Protein AF-A0A7X8BUQ5-F1 (afdb_monomer)

pLDDT: mean 94.1, std 9.01, range [56.09, 98.38]

Secondary structure (DSSP, 8-state):
--HHHHTSHHHHHHHHHHHHHTSEEHHHHHHHSSS-HHHHHHHHHHHHHTTSEEE-STTTEEEE-

Foldseek 3Di:
DVVVQCPPPLSVLLQVVLVVVQKDALVVSCVPDPDHSVSNVVSLVVCVVVVQWDQDDPVGIIHGD

Structure (mmCIF, N/CA/C/O backbone):
data_AF-A0A7X8BUQ5-F1
#
_entry.id   AF-A0A7X8BUQ5-F1
#
loop_
_atom_site.group_PDB
_atom_site.id
_atom_site.type_symbol
_atom_site.label_atom_id
_atom_site.label_alt_id
_atom_site.label_comp_id
_atom_site.label_asym_id
_atom_site.label_entit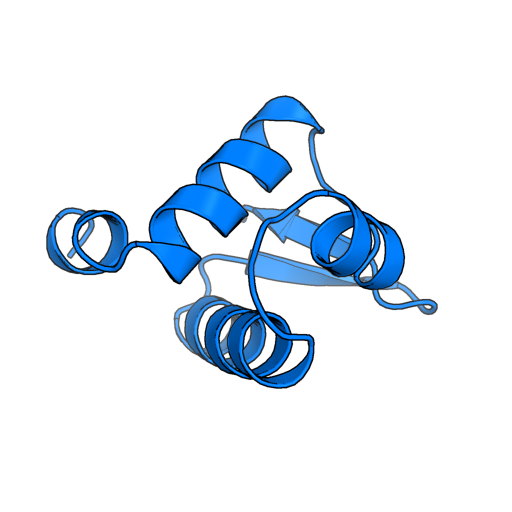y_id
_atom_site.label_seq_id
_atom_site.pdbx_PDB_ins_code
_atom_site.Cartn_x
_atom_site.Cartn_y
_atom_site.Cartn_z
_atom_site.occupancy
_atom_site.B_iso_or_equiv
_atom_site.auth_seq_id
_atom_site.auth_comp_id
_atom_site.auth_asym_id
_atom_site.auth_atom_id
_atom_site.pdbx_PDB_model_num
ATOM 1 N N . MET A 1 1 ? -15.391 10.302 1.883 1.00 56.09 1 MET A N 1
ATOM 2 C CA . MET A 1 1 ? -14.071 9.899 2.420 1.00 56.09 1 MET A CA 1
ATOM 3 C C . MET A 1 1 ? -13.376 8.877 1.517 1.00 56.09 1 MET A C 1
ATOM 5 O O . MET A 1 1 ? -12.177 8.996 1.337 1.00 56.09 1 MET A O 1
ATOM 9 N N . THR A 1 2 ? -14.085 7.921 0.901 1.00 59.72 2 THR A N 1
ATOM 10 C CA . THR A 1 2 ? -13.506 6.969 -0.075 1.00 59.72 2 THR A CA 1
ATOM 11 C C . THR A 1 2 ? -13.106 7.610 -1.408 1.00 59.72 2 THR A C 1
ATOM 13 O O . THR A 1 2 ? -12.050 7.284 -1.944 1.00 59.72 2 THR A O 1
ATOM 16 N N . ASP A 1 3 ? -13.892 8.564 -1.911 1.00 65.69 3 ASP A N 1
ATOM 17 C CA . ASP A 1 3 ? -13.691 9.117 -3.262 1.00 65.69 3 ASP A CA 1
ATOM 18 C C . ASP A 1 3 ? -12.382 9.912 -3.415 1.00 65.69 3 ASP A C 1
ATOM 20 O O . ASP A 1 3 ? -11.766 9.896 -4.477 1.00 65.69 3 ASP A O 1
ATOM 24 N N . GLU A 1 4 ? -11.902 10.548 -2.342 1.00 71.69 4 GLU A N 1
ATOM 25 C CA . GLU A 1 4 ? -10.636 11.301 -2.330 1.00 71.69 4 GLU A CA 1
ATOM 26 C C . GLU A 1 4 ? -9.397 10.395 -2.288 1.00 71.69 4 GLU A C 1
ATOM 28 O O . GLU A 1 4 ? -8.307 10.791 -2.688 1.00 71.69 4 GLU A O 1
ATOM 33 N N . ILE A 1 5 ? -9.545 9.163 -1.802 1.00 75.94 5 ILE A N 1
ATOM 34 C CA . ILE A 1 5 ? -8.442 8.197 -1.729 1.00 75.94 5 ILE A CA 1
ATOM 35 C C . ILE A 1 5 ? -8.316 7.463 -3.055 1.00 75.94 5 ILE A C 1
ATOM 37 O O . ILE A 1 5 ? -7.208 7.271 -3.555 1.00 75.94 5 ILE A O 1
ATOM 41 N N . LEU A 1 6 ? -9.457 7.121 -3.655 1.00 78.38 6 LEU A N 1
ATOM 42 C CA . LEU A 1 6 ? -9.518 6.513 -4.979 1.00 78.38 6 LEU A CA 1
ATOM 43 C C . LEU A 1 6 ? -9.154 7.499 -6.103 1.00 78.38 6 LEU A C 1
ATOM 45 O O . LEU A 1 6 ? -8.832 7.056 -7.204 1.00 78.38 6 LEU A O 1
ATOM 49 N N . SER A 1 7 ? -9.156 8.814 -5.848 1.00 85.69 7 SER A N 1
ATOM 50 C CA . SER A 1 7 ? -8.690 9.816 -6.815 1.00 85.69 7 SER A CA 1
ATOM 51 C C . SER A 1 7 ? -7.163 9.963 -6.864 1.00 85.69 7 SER A C 1
ATOM 53 O O . SER A 1 7 ? -6.639 10.449 -7.867 1.00 85.69 7 SER A O 1
ATOM 55 N N . HIS A 1 8 ? -6.427 9.512 -5.837 1.00 94.06 8 HIS A N 1
ATOM 56 C CA . HIS A 1 8 ? -4.964 9.521 -5.854 1.00 94.06 8 HIS A CA 1
ATOM 57 C C . HIS A 1 8 ? -4.427 8.258 -6.553 1.00 94.06 8 HIS A C 1
ATOM 59 O O . HIS A 1 8 ? -4.584 7.156 -6.015 1.00 94.06 8 HIS A O 1
ATOM 65 N N . PRO A 1 9 ? -3.726 8.376 -7.698 1.00 95.06 9 PRO A N 1
ATOM 66 C CA . PRO A 1 9 ? -3.401 7.233 -8.557 1.00 95.06 9 PRO A CA 1
ATOM 67 C C . PRO A 1 9 ? -2.583 6.152 -7.840 1.00 95.06 9 PRO A C 1
ATOM 69 O O . PRO A 1 9 ? -2.883 4.969 -7.969 1.00 95.06 9 PRO A O 1
ATOM 72 N N . VAL A 1 10 ? -1.612 6.550 -7.010 1.00 97.06 10 VAL A N 1
ATOM 73 C CA . VAL A 1 10 ? -0.774 5.601 -6.256 1.00 97.06 10 VAL A CA 1
ATOM 74 C C . VAL A 1 10 ? -1.574 4.863 -5.177 1.00 97.06 10 VAL A C 1
ATOM 76 O O . VAL A 1 10 ? -1.431 3.655 -5.024 1.00 97.06 10 VAL A O 1
ATOM 79 N N . LYS A 1 11 ? -2.457 5.558 -4.444 1.00 97.25 11 LYS A N 1
ATOM 80 C CA . LYS A 1 11 ? -3.257 4.943 -3.372 1.00 97.25 11 LYS A CA 1
ATOM 81 C C . LYS A 1 11 ? -4.265 3.972 -3.954 1.00 97.25 11 LYS A C 1
ATOM 83 O O . LYS A 1 11 ? -4.395 2.868 -3.441 1.00 97.25 11 LYS A O 1
ATOM 88 N N . LYS A 1 12 ? -4.928 4.371 -5.043 1.00 96.69 12 LYS A N 1
ATOM 89 C CA . LYS A 1 12 ? -5.845 3.507 -5.779 1.00 96.69 12 LYS A CA 1
ATOM 90 C C . LYS A 1 12 ? -5.146 2.223 -6.231 1.00 96.69 12 LYS A C 1
ATOM 92 O O . LYS A 1 12 ? -5.608 1.150 -5.870 1.00 96.69 12 LYS A O 1
ATOM 97 N N . ALA A 1 13 ? -4.004 2.335 -6.910 1.00 97.81 13 ALA A N 1
ATOM 98 C CA . ALA A 1 13 ? -3.262 1.172 -7.392 1.00 97.81 13 ALA A CA 1
ATOM 99 C C . ALA A 1 13 ? -2.783 0.249 -6.256 1.00 97.81 13 ALA A C 1
ATOM 101 O O . ALA A 1 13 ? -2.892 -0.966 -6.369 1.00 97.81 13 ALA A O 1
ATOM 102 N N . ILE A 1 14 ? -2.303 0.810 -5.137 1.00 98.19 14 ILE A N 1
ATOM 103 C CA . ILE A 1 14 ? -1.925 0.025 -3.950 1.00 98.19 14 ILE A CA 1
ATOM 104 C C . ILE A 1 14 ? -3.131 -0.734 -3.385 1.00 98.19 14 ILE A C 1
ATOM 106 O O . ILE A 1 14 ? -3.010 -1.909 -3.055 1.00 98.19 14 ILE A O 1
ATOM 110 N N . LEU A 1 15 ? -4.284 -0.076 -3.246 1.00 97.56 15 LEU A N 1
ATOM 111 C CA . LE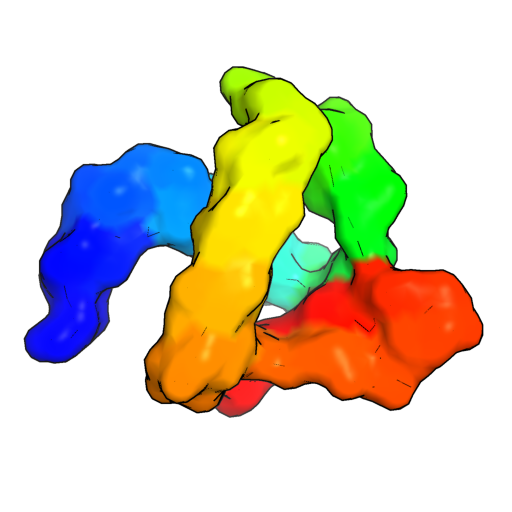U A 1 15 ? -5.485 -0.703 -2.690 1.00 97.56 15 LEU A CA 1
ATOM 112 C C . LEU A 1 15 ? -6.055 -1.774 -3.623 1.00 97.56 15 LEU A C 1
ATOM 114 O O . LEU A 1 15 ? -6.430 -2.837 -3.143 1.00 97.56 15 LEU A O 1
ATOM 118 N N . GLU A 1 16 ? -6.085 -1.524 -4.932 1.00 97.31 16 GLU A N 1
ATOM 119 C CA . GLU A 1 16 ? -6.488 -2.521 -5.932 1.00 97.31 16 GLU A CA 1
ATOM 120 C C . GLU A 1 16 ? -5.561 -3.740 -5.876 1.00 97.31 16 GLU A C 1
ATOM 122 O O . GLU A 1 16 ? -6.038 -4.859 -5.711 1.00 97.31 16 GLU A O 1
ATOM 127 N N . PHE A 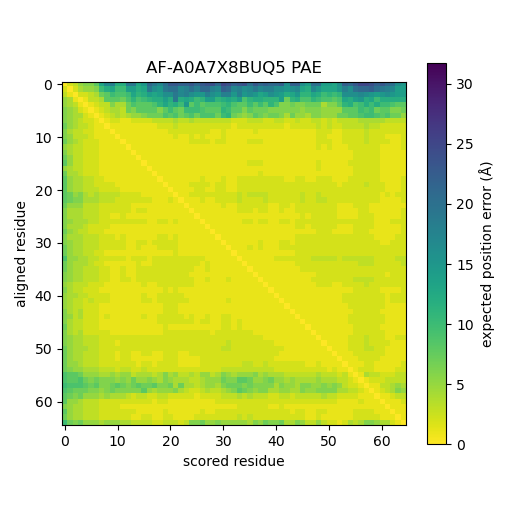1 17 ? -4.244 -3.522 -5.866 1.00 98.25 17 PHE A N 1
ATOM 128 C CA . PHE A 1 17 ? -3.265 -4.600 -5.764 1.00 98.25 17 PHE A CA 1
ATOM 129 C C . PHE A 1 17 ? -3.430 -5.422 -4.479 1.00 98.25 17 PHE A C 1
ATOM 131 O O . PHE A 1 17 ? -3.543 -6.642 -4.532 1.00 98.25 17 PHE A O 1
ATOM 138 N N . LEU A 1 18 ? -3.514 -4.768 -3.314 1.00 98.00 18 LEU A N 1
ATOM 139 C CA . LEU A 1 18 ? -3.698 -5.464 -2.037 1.00 98.00 18 LEU A CA 1
ATOM 140 C C . LEU A 1 18 ? -5.040 -6.202 -1.953 1.00 98.00 18 LEU A C 1
ATOM 142 O O . LEU A 1 18 ? -5.124 -7.222 -1.267 1.00 98.00 18 LEU A O 1
ATOM 146 N N . HIS A 1 19 ? -6.081 -5.690 -2.612 1.00 97.38 19 HIS A N 1
ATOM 147 C CA . HIS A 1 19 ? -7.375 -6.357 -2.702 1.00 97.38 19 HIS A CA 1
ATOM 148 C C . HIS A 1 19 ? -7.285 -7.629 -3.551 1.00 97.38 19 HIS A C 1
ATOM 150 O O . HIS A 1 19 ? -7.763 -8.679 -3.127 1.00 97.38 19 HIS A O 1
ATOM 156 N N . GLU A 1 20 ? -6.623 -7.556 -4.707 1.00 98.06 20 GLU A N 1
ATOM 157 C CA . GLU A 1 20 ? -6.432 -8.688 -5.617 1.00 98.06 20 GLU A CA 1
ATOM 158 C C . GLU A 1 20 ? -5.538 -9.783 -5.020 1.00 98.06 20 GLU A C 1
ATOM 160 O O . GLU A 1 20 ? -5.812 -10.970 -5.198 1.00 98.06 20 GLU A O 1
ATOM 165 N N . THR A 1 21 ? -4.494 -9.408 -4.274 1.00 97.69 21 THR A N 1
ATOM 166 C CA . THR A 1 21 ? -3.548 -10.364 -3.675 1.00 97.69 21 THR A CA 1
ATOM 167 C C . THR A 1 21 ? -3.936 -10.815 -2.267 1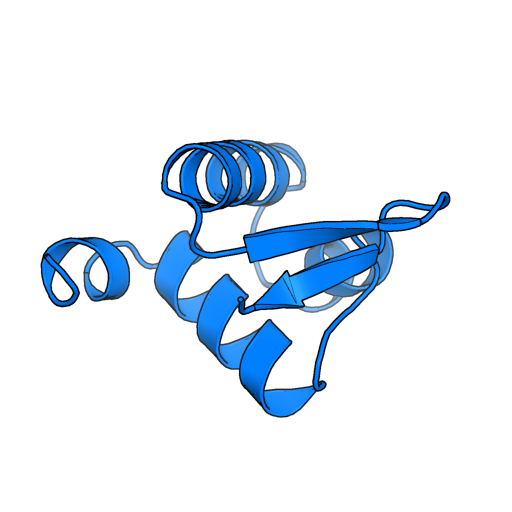.00 97.69 21 THR A C 1
ATOM 169 O O . THR A 1 21 ? -3.282 -11.694 -1.706 1.00 97.69 21 THR A O 1
ATOM 172 N N . ASN A 1 22 ? -4.993 -10.236 -1.685 1.00 97.00 22 ASN A N 1
ATOM 173 C CA . ASN A 1 22 ? -5.390 -10.430 -0.287 1.00 97.00 22 ASN A CA 1
ATOM 174 C C . ASN A 1 22 ? -4.263 -10.080 0.714 1.00 97.00 22 ASN A C 1
ATOM 176 O O . ASN A 1 22 ? -4.052 -10.762 1.722 1.00 97.00 22 ASN A O 1
ATOM 180 N N . GLY A 1 23 ? -3.537 -8.997 0.425 1.00 97.25 23 GLY A N 1
ATOM 181 C CA . GLY A 1 23 ? -2.328 -8.584 1.137 1.00 97.25 23 GLY A CA 1
ATOM 182 C C . GLY A 1 23 ? -1.040 -8.899 0.381 1.00 97.25 23 GLY A C 1
ATOM 183 O O . GLY A 1 23 ? -1.019 -9.745 -0.509 1.00 97.25 23 GLY A O 1
ATOM 184 N N . SER A 1 24 ? 0.038 -8.179 0.686 1.00 98.25 24 SER A N 1
ATOM 185 C CA . SER A 1 24 ? 1.323 -8.368 0.004 1.00 98.25 24 SER A CA 1
ATOM 186 C C . SER A 1 24 ? 2.501 -7.796 0.796 1.00 98.25 24 SER A C 1
ATOM 188 O O . SER A 1 24 ? 2.332 -6.904 1.638 1.00 98.25 24 SER A O 1
ATOM 190 N N . PHE A 1 25 ? 3.711 -8.301 0.542 1.00 98.38 25 PHE A N 1
ATOM 191 C CA . PHE A 1 25 ? 4.927 -7.721 1.102 1.00 98.38 25 PHE A CA 1
ATOM 192 C C . PHE A 1 25 ? 5.302 -6.438 0.371 1.00 98.38 25 PHE A C 1
ATOM 194 O O . PHE A 1 25 ? 5.107 -6.290 -0.828 1.00 98.38 25 PHE A O 1
ATOM 201 N N . PHE A 1 26 ? 5.900 -5.500 1.099 1.00 98.06 26 PHE A N 1
ATOM 202 C CA . PHE A 1 26 ? 6.300 -4.215 0.533 1.00 98.06 26 PHE A CA 1
ATOM 203 C C . PHE A 1 26 ? 7.227 -4.331 -0.688 1.00 98.06 26 PHE A C 1
ATOM 205 O O . PHE A 1 26 ? 7.072 -3.555 -1.624 1.00 98.06 26 PHE A O 1
ATOM 212 N N . GLY A 1 27 ? 8.145 -5.305 -0.695 1.00 97.69 27 GLY A N 1
ATOM 213 C CA . GLY A 1 27 ? 9.000 -5.578 -1.856 1.00 97.69 27 GLY A CA 1
ATOM 214 C C . GLY A 1 27 ? 8.181 -5.919 -3.101 1.00 97.69 27 GLY A C 1
ATOM 215 O O . GLY A 1 27 ? 8.335 -5.260 -4.122 1.00 97.69 27 GLY A O 1
ATOM 216 N N . ASP A 1 28 ? 7.233 -6.847 -2.970 1.00 98.31 28 ASP A N 1
ATOM 217 C CA . ASP A 1 28 ? 6.355 -7.276 -4.063 1.00 98.31 28 ASP A CA 1
ATOM 218 C C . ASP A 1 28 ? 5.496 -6.116 -4.599 1.00 98.31 28 ASP A C 1
ATOM 220 O O . ASP A 1 28 ? 5.316 -5.981 -5.806 1.00 98.31 28 ASP A O 1
ATOM 224 N N . ILE A 1 29 ? 5.005 -5.230 -3.719 1.00 98.38 29 ILE A N 1
ATOM 225 C CA . ILE A 1 29 ? 4.241 -4.034 -4.122 1.00 98.38 29 ILE A CA 1
ATOM 226 C C . ILE A 1 29 ? 5.118 -3.087 -4.957 1.00 98.38 29 ILE A C 1
ATOM 228 O O . ILE A 1 29 ? 4.664 -2.556 -5.970 1.00 98.38 29 ILE A O 1
ATOM 232 N N . VAL A 1 30 ? 6.366 -2.857 -4.531 1.00 98.25 30 VAL A N 1
ATOM 233 C CA . VAL A 1 30 ? 7.316 -1.981 -5.240 1.00 98.25 30 VAL A CA 1
ATOM 234 C C . VAL A 1 30 ? 7.729 -2.576 -6.586 1.00 98.25 30 VAL A C 1
ATOM 236 O O . VAL A 1 30 ? 7.926 -1.828 -7.538 1.00 98.25 30 VAL A O 1
ATOM 239 N N . GLU A 1 31 ? 7.852 -3.899 -6.682 1.00 98.25 31 GLU A N 1
ATOM 240 C CA . GLU A 1 31 ? 8.186 -4.579 -7.936 1.00 98.25 31 GLU A CA 1
ATOM 241 C C . GLU A 1 31 ? 7.010 -4.616 -8.922 1.00 98.25 31 GLU A C 1
ATOM 243 O O . GLU A 1 31 ? 7.217 -4.486 -10.129 1.00 98.25 31 GLU A O 1
ATOM 248 N N . ALA A 1 32 ? 5.781 -4.786 -8.427 1.00 98.25 32 ALA A N 1
ATOM 249 C CA . ALA A 1 32 ? 4.598 -4.941 -9.270 1.00 98.25 32 ALA A CA 1
ATOM 250 C C . ALA A 1 32 ? 4.050 -3.613 -9.810 1.00 98.25 32 ALA A C 1
ATOM 252 O O . ALA A 1 32 ? 3.505 -3.573 -10.916 1.00 98.25 32 ALA A O 1
ATOM 253 N N . LEU A 1 33 ? 4.145 -2.530 -9.035 1.00 98.19 33 LEU A N 1
ATOM 254 C CA . LEU A 1 33 ? 3.536 -1.255 -9.401 1.00 98.19 33 LEU A CA 1
ATOM 255 C C . LEU A 1 33 ? 4.522 -0.337 -10.142 1.00 98.19 33 LEU A C 1
ATOM 257 O O . LEU A 1 33 ? 5.685 -0.241 -9.760 1.00 98.19 33 LEU A O 1
ATOM 261 N N . PRO A 1 34 ? 4.067 0.426 -11.155 1.00 97.56 34 PRO A N 1
ATOM 262 C CA . PRO A 1 34 ? 4.918 1.329 -11.929 1.00 97.56 34 PRO A CA 1
ATOM 263 C C . PRO A 1 34 ? 5.178 2.662 -11.196 1.00 97.56 34 PRO A C 1
ATOM 265 O O . PRO A 1 34 ? 5.021 3.736 -11.774 1.00 97.56 34 PRO A O 1
ATOM 268 N N . PHE A 1 35 ? 5.553 2.605 -9.916 1.00 97.88 35 PHE A N 1
ATOM 269 C CA . PHE A 1 35 ? 5.849 3.769 -9.076 1.00 97.88 35 PHE A CA 1
ATOM 270 C C . PHE A 1 35 ? 7.202 3.611 -8.387 1.00 97.88 35 PHE A C 1
ATOM 272 O O . PHE A 1 35 ? 7.699 2.503 -8.192 1.00 97.88 35 PHE A O 1
ATOM 279 N N . SER A 1 36 ? 7.810 4.724 -7.983 1.00 98.12 36 SER A N 1
ATOM 280 C CA . SER A 1 36 ? 9.061 4.658 -7.231 1.00 98.12 36 SER A CA 1
ATOM 281 C C . SER A 1 36 ? 8.856 4.062 -5.835 1.00 98.12 36 SER A C 1
ATOM 283 O O . SER A 1 36 ? 7.805 4.219 -5.210 1.00 98.12 36 SER A O 1
ATOM 285 N N . TYR A 1 37 ? 9.919 3.463 -5.291 1.00 98.06 37 TYR A N 1
ATOM 286 C CA . TYR A 1 37 ? 9.973 2.997 -3.901 1.00 98.06 37 TYR A CA 1
ATOM 287 C C . TYR A 1 37 ? 9.454 4.053 -2.910 1.00 98.06 37 TYR A C 1
ATOM 289 O O . TYR A 1 37 ? 8.661 3.748 -2.019 1.00 98.06 37 TYR A O 1
ATOM 297 N N . SER A 1 38 ? 9.895 5.307 -3.067 1.00 98.19 38 SER A N 1
ATOM 298 C CA . SER A 1 38 ? 9.507 6.421 -2.197 1.00 98.19 38 SER A CA 1
ATOM 299 C C . SER A 1 38 ? 8.024 6.755 -2.293 1.00 98.19 38 SER A C 1
ATOM 301 O O . SER A 1 38 ? 7.398 6.998 -1.263 1.00 98.19 38 SER A O 1
ATOM 303 N N . GLU A 1 39 ? 7.454 6.730 -3.500 1.00 98.12 39 GLU A N 1
ATOM 304 C CA . GLU A 1 39 ? 6.026 6.984 -3.699 1.00 98.12 39 GLU A CA 1
ATOM 305 C C . GLU A 1 39 ? 5.188 5.884 -3.048 1.00 98.12 39 GLU A C 1
ATOM 307 O O . GLU A 1 39 ? 4.251 6.190 -2.309 1.00 98.12 39 GLU A O 1
ATOM 312 N N . VAL A 1 40 ? 5.548 4.611 -3.245 1.00 98.31 40 VAL A N 1
ATOM 313 C CA . VAL A 1 40 ? 4.837 3.484 -2.622 1.00 98.31 40 VAL A CA 1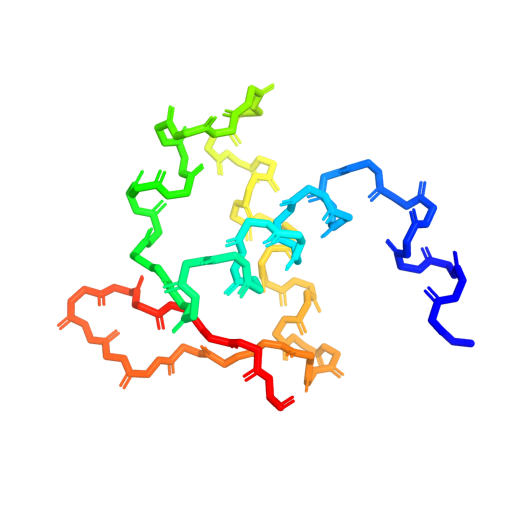
ATOM 314 C C . VAL A 1 40 ? 4.936 3.557 -1.096 1.00 98.31 40 VAL A C 1
ATOM 316 O O . VAL A 1 40 ? 3.920 3.446 -0.406 1.00 98.31 40 VAL A O 1
ATOM 319 N N . LEU A 1 41 ? 6.135 3.807 -0.554 1.00 98.00 41 LEU A N 1
ATOM 320 C CA . LEU A 1 41 ? 6.354 3.917 0.890 1.00 98.00 41 LEU A CA 1
ATOM 321 C C . LEU A 1 41 ? 5.525 5.046 1.508 1.00 98.00 41 LEU A C 1
ATOM 323 O O . LEU A 1 41 ? 4.826 4.820 2.498 1.00 98.00 41 LEU A O 1
ATOM 327 N N . GLN A 1 42 ? 5.590 6.249 0.932 1.00 98.25 42 GLN A N 1
ATOM 328 C CA . GLN A 1 42 ? 4.850 7.402 1.439 1.00 98.25 42 GLN A CA 1
ATOM 329 C C . GLN A 1 42 ? 3.343 7.121 1.451 1.00 98.25 42 GLN A C 1
ATOM 331 O O . GLN A 1 42 ? 2.678 7.334 2.466 1.00 98.25 42 GLN A O 1
ATOM 336 N N . ASN A 1 43 ? 2.806 6.572 0.360 1.00 97.88 43 ASN A N 1
ATOM 337 C CA . ASN A 1 43 ? 1.374 6.313 0.246 1.00 97.88 43 ASN A CA 1
ATOM 338 C C . ASN A 1 43 ? 0.900 5.191 1.184 1.00 97.88 43 ASN A C 1
ATOM 340 O O . ASN A 1 43 ? -0.178 5.310 1.764 1.00 97.88 43 ASN A O 1
ATOM 344 N N . LEU A 1 44 ? 1.700 4.142 1.411 1.00 97.81 44 LEU A N 1
ATOM 345 C CA . LEU A 1 44 ? 1.389 3.123 2.421 1.00 97.81 44 LEU A CA 1
ATOM 346 C C . LEU A 1 44 ? 1.406 3.686 3.848 1.00 97.81 44 LEU A C 1
ATOM 348 O O . LEU A 1 44 ? 0.569 3.294 4.662 1.00 97.81 44 LEU A O 1
ATOM 352 N N . ILE A 1 45 ? 2.324 4.608 4.163 1.00 97.44 45 ILE A N 1
ATOM 353 C CA . ILE A 1 45 ? 2.348 5.295 5.464 1.00 97.44 45 ILE A CA 1
ATOM 354 C C . ILE A 1 45 ? 1.065 6.107 5.656 1.00 97.44 45 ILE A C 1
ATOM 356 O O . ILE A 1 45 ? 0.428 5.983 6.701 1.00 97.44 45 ILE A O 1
ATOM 360 N N . GLU A 1 46 ? 0.657 6.883 4.651 1.00 96.81 46 GLU A N 1
ATOM 361 C CA . GLU A 1 46 ? -0.575 7.676 4.702 1.00 96.81 46 GLU A CA 1
ATOM 362 C C . GLU A 1 46 ? -1.82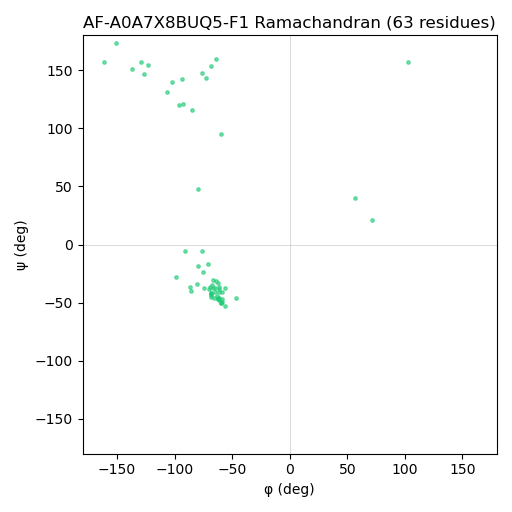1 6.785 4.836 1.00 96.81 46 GLU A C 1
ATOM 364 O O . GLU A 1 46 ? -2.653 7.009 5.714 1.00 96.81 46 GLU A O 1
ATOM 369 N N . LEU A 1 47 ? -1.933 5.718 4.035 1.00 97.00 47 LEU A N 1
ATOM 370 C CA . LEU A 1 47 ? -3.043 4.760 4.129 1.00 97.00 47 LEU A CA 1
ATOM 371 C C . LEU A 1 47 ? -3.093 4.066 5.498 1.00 97.00 47 LEU A C 1
ATOM 373 O O . LEU A 1 47 ? -4.176 3.822 6.033 1.00 97.00 47 LEU A O 1
ATOM 377 N N . LYS A 1 48 ? -1.931 3.773 6.091 1.00 96.81 48 LYS A N 1
ATOM 378 C CA . LYS A 1 48 ? -1.838 3.207 7.439 1.00 96.81 48 LYS A CA 1
ATOM 379 C C . LYS A 1 48 ? -2.273 4.212 8.506 1.00 96.81 48 LYS A C 1
ATOM 381 O O . LYS A 1 48 ? -2.988 3.836 9.429 1.00 96.81 48 LYS A O 1
ATOM 386 N N . GLN A 1 49 ? -1.864 5.477 8.392 1.00 96.25 49 GLN A N 1
ATOM 387 C CA . GLN A 1 49 ? -2.283 6.548 9.307 1.00 96.25 49 GLN A CA 1
ATOM 388 C C . GLN A 1 49 ? -3.799 6.782 9.265 1.00 96.25 49 GLN A C 1
ATOM 390 O O . GLN A 1 49 ? -4.398 7.070 10.296 1.00 96.25 49 GLN A O 1
ATOM 395 N N . LEU A 1 50 ? -4.419 6.594 8.097 1.00 95.12 50 LEU A N 1
ATOM 396 C CA . LEU A 1 50 ? -5.873 6.640 7.919 1.00 95.12 50 LEU A CA 1
ATOM 397 C C . LEU A 1 50 ? -6.596 5.377 8.418 1.00 95.12 50 LEU A C 1
ATOM 399 O O . LEU A 1 50 ? -7.823 5.333 8.395 1.00 95.12 50 LEU A O 1
ATOM 403 N N . GLY A 1 51 ? -5.865 4.344 8.848 1.00 96.00 51 GLY A N 1
ATOM 404 C CA . GLY A 1 51 ? -6.444 3.080 9.303 1.00 96.00 51 GLY A CA 1
ATOM 405 C C . GLY A 1 51 ? -7.038 2.228 8.180 1.00 96.00 51 GLY A C 1
ATOM 406 O O . GLY A 1 51 ? -7.859 1.362 8.458 1.00 96.00 51 GLY A O 1
ATOM 407 N N . ILE A 1 52 ? -6.635 2.448 6.927 1.00 96.50 52 ILE A N 1
ATOM 408 C CA . ILE A 1 52 ? -7.148 1.708 5.761 1.00 96.50 52 ILE A CA 1
ATOM 409 C C . ILE A 1 52 ? -6.353 0.428 5.537 1.00 96.50 52 ILE A C 1
ATOM 411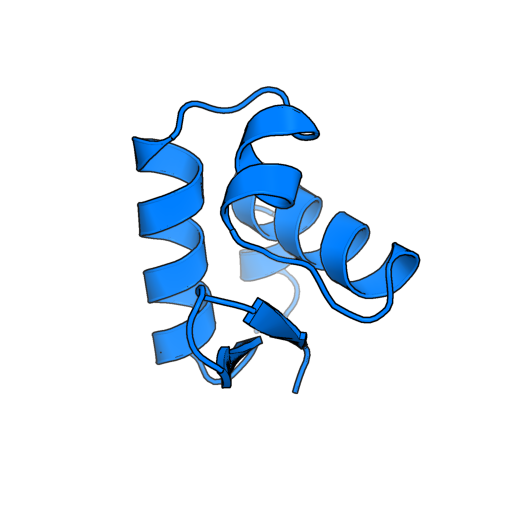 O O . ILE A 1 52 ? -6.915 -0.600 5.172 1.00 96.50 52 ILE A O 1
ATOM 415 N N . VAL A 1 53 ? -5.044 0.487 5.777 1.00 97.38 53 VAL A N 1
ATOM 416 C CA . VAL A 1 53 ? -4.162 -0.679 5.716 1.00 97.38 53 VAL A CA 1
ATOM 417 C C . VAL A 1 53 ? -3.437 -0.880 7.039 1.00 97.38 53 VAL A C 1
ATOM 419 O O . VAL A 1 53 ? -3.186 0.066 7.787 1.00 97.38 53 VAL A O 1
ATOM 422 N N . SER A 1 54 ? -3.041 -2.118 7.306 1.00 97.69 54 SER A N 1
ATOM 423 C CA . SER A 1 54 ? -2.219 -2.490 8.455 1.00 97.69 54 SER A CA 1
ATOM 424 C C . SER A 1 54 ? -0.991 -3.271 8.025 1.00 97.69 54 SER A C 1
ATOM 426 O O . SER A 1 54 ? -1.040 -4.080 7.102 1.00 97.69 54 SER A O 1
ATOM 428 N N . LYS A 1 55 ? 0.104 -3.077 8.762 1.00 96.75 55 LYS A N 1
ATOM 429 C CA . LYS A 1 55 ? 1.319 -3.888 8.648 1.00 96.75 55 LYS A CA 1
ATOM 430 C C . LYS A 1 55 ? 1.258 -5.043 9.651 1.00 96.75 55 LYS A C 1
ATOM 432 O O . LYS A 1 55 ? 1.145 -4.776 10.846 1.00 96.75 55 LYS A O 1
ATOM 437 N N . ARG A 1 56 ? 1.313 -6.297 9.189 1.00 93.56 56 ARG A N 1
ATOM 438 C CA . ARG A 1 56 ? 1.048 -7.502 10.006 1.00 93.56 56 ARG A CA 1
ATOM 439 C C . ARG A 1 56 ? 2.297 -8.220 10.526 1.00 93.56 56 ARG A C 1
ATOM 441 O O . ARG A 1 56 ? 2.213 -8.855 11.570 1.00 93.56 56 ARG A O 1
ATOM 448 N N . SER A 1 57 ? 3.428 -8.128 9.834 1.00 90.75 57 SER A N 1
ATOM 449 C CA . SER A 1 57 ? 4.650 -8.874 10.175 1.00 90.75 57 SER A CA 1
ATOM 450 C C . SER A 1 57 ? 5.920 -8.133 9.761 1.00 90.75 57 SER A C 1
ATOM 452 O O . SER A 1 57 ? 5.849 -7.106 9.082 1.00 90.75 57 SER A O 1
ATOM 454 N N . GLU A 1 58 ? 7.069 -8.689 10.156 1.00 90.56 58 GLU A N 1
ATOM 455 C CA . GLU A 1 58 ? 8.358 -8.463 9.497 1.00 90.56 58 GLU A CA 1
ATOM 456 C C . GLU A 1 58 ? 8.753 -9.727 8.701 1.00 90.56 58 GLU A C 1
ATOM 458 O O . GLU A 1 58 ? 8.665 -10.821 9.265 1.00 90.56 58 GLU A O 1
ATOM 463 N N . PRO A 1 59 ? 9.159 -9.617 7.419 1.00 89.31 59 PRO A N 1
ATOM 464 C CA . PRO A 1 59 ? 9.218 -8.384 6.633 1.00 89.31 59 PRO A CA 1
ATOM 465 C C . PRO A 1 59 ? 7.826 -7.771 6.425 1.00 89.31 59 PRO A C 1
ATOM 467 O O . PRO A 1 59 ? 6.800 -8.426 6.618 1.00 89.31 59 PRO A O 1
ATOM 470 N N . SER A 1 60 ? 7.818 -6.477 6.101 1.00 95.50 60 SER A N 1
ATOM 471 C CA . SER A 1 60 ? 6.635 -5.613 6.115 1.00 95.50 60 SER A CA 1
ATOM 472 C C . SER A 1 60 ? 5.533 -6.106 5.166 1.00 95.50 60 SER A C 1
ATOM 474 O O . SER A 1 60 ? 5.542 -5.790 3.979 1.00 95.50 60 SER A O 1
ATOM 476 N N . HIS A 1 61 ? 4.585 -6.871 5.714 1.00 97.75 61 HIS A N 1
ATOM 4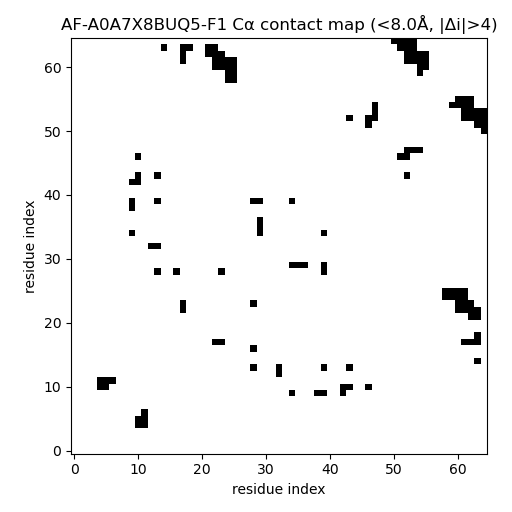77 C CA . HIS A 1 61 ? 3.401 -7.386 5.022 1.00 97.75 61 HIS A CA 1
ATOM 478 C C . HIS A 1 61 ? 2.199 -6.473 5.264 1.00 97.75 61 HIS A C 1
ATOM 480 O O . HIS A 1 61 ? 1.801 -6.277 6.418 1.00 97.75 61 HIS A O 1
ATOM 486 N N . PHE A 1 62 ? 1.626 -5.919 4.200 1.00 98.19 62 PHE A N 1
ATOM 487 C CA . PHE A 1 62 ? 0.493 -4.999 4.250 1.00 98.19 62 PHE A CA 1
ATOM 488 C C . PHE A 1 62 ? -0.809 -5.707 3.877 1.00 98.19 62 PHE A C 1
ATOM 490 O O . PHE A 1 62 ? -0.840 -6.515 2.956 1.00 98.19 62 PHE A O 1
ATOM 497 N N . VAL A 1 63 ? -1.887 -5.389 4.592 1.00 98.00 63 VAL A N 1
ATOM 498 C CA . VAL A 1 63 ? -3.250 -5.870 4.310 1.00 98.00 63 VAL A CA 1
ATOM 499 C C . VAL A 1 63 ? -4.245 -4.725 4.453 1.00 98.00 63 VAL A C 1
ATOM 501 O O . VAL A 1 63 ? -4.010 -3.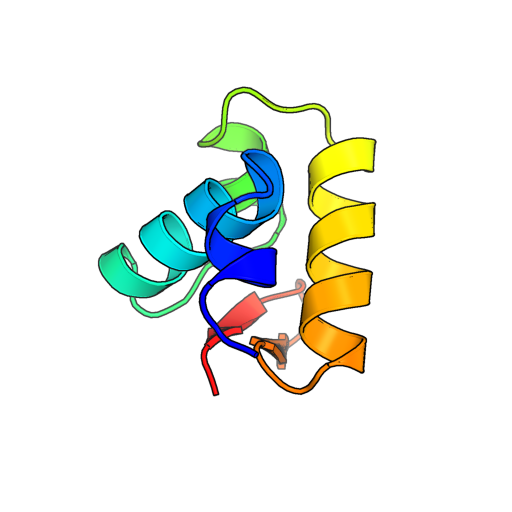818 5.253 1.00 98.00 63 VAL A O 1
ATOM 504 N N . ILE A 1 64 ? -5.353 -4.781 3.718 1.00 97.00 64 ILE A N 1
ATOM 505 C CA . ILE A 1 64 ? -6.499 -3.882 3.918 1.00 97.00 64 ILE A CA 1
ATOM 506 C C . ILE A 1 64 ? -7.222 -4.286 5.216 1.00 97.00 64 ILE A C 1
ATOM 508 O O . ILE A 1 64 ? -7.250 -5.471 5.563 1.00 97.00 64 ILE A O 1
ATOM 512 N N . ASN A 1 65 ? -7.719 -3.300 5.966 1.00 94.25 65 ASN A N 1
ATOM 513 C CA . ASN A 1 65 ? -8.457 -3.500 7.219 1.00 94.25 65 ASN A CA 1
ATOM 514 C C . ASN A 1 65 ? -9.935 -3.833 7.017 1.00 94.25 65 ASN A C 1
ATOM 516 O O . ASN A 1 65 ? -10.524 -3.355 6.024 1.00 94.25 65 ASN A O 1
#

Nearest PDB structures (foldseek):
  6uvu-assembly1_A  TM=8.798E-01  e=3.327E-03  Comamonas testosteroni
  4wcg-assembly1_B  TM=8.807E-01  e=4.353E-03  Cyprinid herpesvirus 3
  6wxq-assembly1_B  TM=7.995E-01  e=1.943E-03  Saccharolobus solfataricus
  2xro-assembly1_E  TM=9.097E-01  e=1.276E-02  Pseudomonas putida
  6c28-assembly2_B  TM=8.833E-01  e=1.460E-02  Rhodopseudomonas palustris CGA009

Sequence (65 aa):
MTDEILSHPVKKAILEFLHETNGSFFGDIVEALPFSYSEVLQNLIELKQLGIVSKRSEPSHFVIN

Solvent-accessible surface area (backbone atoms only — not comparable to full-atom values): 3755 Å² total; per-residue (Å²): 121,66,68,71,45,58,66,36,68,69,50,32,52,52,52,54,49,29,61,76,59,75,24,47,43,56,67,59,53,45,72,72,44,103,55,55,65,66,58,53,51,53,45,52,52,52,37,36,74,71,60,49,33,45,76,78,49,88,75,56,27,39,31,73,107

Radius of gyration: 10.57 Å; Cα contacts (8 Å, |Δi|>4): 73; chains: 1; bounding box: 24×22×22 Å

Mean predicted aligned error: 2.97 Å